Protein AF-A0A2B7Y574-F1 (afdb_monomer_lite)

Sequence (155 aa):
MELALRNGSRDFVAGLAKCVERDSSISAAAKLDWRRTKESATQLFCPKKGGQFEVFNYRPMKPEIVDYCARDVAQLPGLYNAYNAKLLREATKDRIKLSQSPDYDGQASTEVRGPWSKLAIERAIEIWNDDLLMGLLNDEDEDDDFDYDYGQYLI

Structure (mmCIF, N/CA/C/O backbone):
data_AF-A0A2B7Y574-F1
#
_entry.id   AF-A0A2B7Y574-F1
#
loop_
_atom_site.group_PDB
_atom_site.id
_atom_site.type_symbol
_atom_site.label_atom_id
_atom_site.label_alt_id
_atom_site.label_comp_id
_atom_site.label_asym_id
_atom_site.label_entity_id
_atom_site.label_seq_id
_atom_site.pdbx_PDB_ins_code
_atom_site.Cartn_x
_atom_site.Cartn_y
_atom_site.Cartn_z
_atom_site.occupancy
_atom_site.B_iso_or_equiv
_atom_site.auth_seq_id
_atom_site.auth_comp_id
_atom_site.auth_asym_id
_atom_site.auth_atom_id
_atom_site.pdbx_PDB_model_num
ATOM 1 N N . MET A 1 1 ? 5.625 -0.779 -8.115 1.00 64.31 1 MET A N 1
ATOM 2 C CA . MET A 1 1 ? 4.718 -1.226 -9.203 1.00 64.31 1 MET A CA 1
ATOM 3 C C . MET A 1 1 ? 3.778 -0.101 -9.599 1.00 64.31 1 MET A C 1
ATOM 5 O O . MET A 1 1 ? 3.584 0.114 -10.784 1.00 64.31 1 MET A O 1
ATOM 9 N N . GLU A 1 2 ? 3.275 0.667 -8.635 1.00 79.75 2 GLU A N 1
ATOM 10 C CA . GLU A 1 2 ? 2.414 1.831 -8.857 1.00 79.75 2 GLU A CA 1
ATOM 11 C C . GLU A 1 2 ? 3.054 2.934 -9.715 1.00 79.75 2 GLU A C 1
ATOM 13 O O . GLU A 1 2 ? 2.350 3.656 -10.413 1.00 79.75 2 GLU A O 1
ATOM 18 N N . LEU A 1 3 ? 4.391 3.038 -9.735 1.00 78.19 3 LEU A N 1
ATOM 19 C CA . LEU A 1 3 ? 5.106 3.967 -10.621 1.00 78.19 3 LEU A CA 1
ATOM 20 C C . LEU A 1 3 ? 4.778 3.753 -12.108 1.00 78.19 3 LEU A C 1
ATOM 22 O O . LEU A 1 3 ? 4.912 4.697 -12.882 1.00 78.19 3 LEU A O 1
ATOM 26 N N . ALA A 1 4 ? 4.320 2.557 -12.496 1.00 67.81 4 ALA A N 1
ATOM 27 C CA . ALA A 1 4 ? 3.875 2.269 -13.858 1.00 67.81 4 ALA A CA 1
ATOM 28 C C . ALA A 1 4 ? 2.605 3.045 -14.258 1.00 67.81 4 ALA A C 1
ATOM 30 O O . ALA A 1 4 ? 2.379 3.259 -15.443 1.00 67.81 4 ALA A O 1
ATOM 31 N N . LEU A 1 5 ? 1.790 3.487 -13.290 1.00 70.25 5 LEU A N 1
ATOM 32 C CA . LEU A 1 5 ? 0.569 4.268 -13.528 1.00 70.25 5 LEU A CA 1
ATOM 33 C C . LEU A 1 5 ? 0.711 5.762 -13.203 1.00 70.25 5 LEU A C 1
ATOM 35 O O . LEU A 1 5 ? -0.211 6.531 -13.461 1.00 70.25 5 LEU A O 1
ATOM 39 N N . ARG A 1 6 ? 1.842 6.206 -12.637 1.00 75.25 6 ARG A N 1
ATOM 40 C CA . ARG A 1 6 ? 1.981 7.583 -12.149 1.00 75.25 6 ARG A CA 1
ATOM 41 C C . ARG A 1 6 ? 2.456 8.560 -13.226 1.00 75.25 6 ARG A C 1
ATOM 43 O O . ARG A 1 6 ? 3.556 8.415 -13.774 1.00 75.25 6 ARG A O 1
ATOM 50 N N . ASN A 1 7 ? 1.687 9.638 -13.377 1.00 67.25 7 ASN A N 1
ATOM 51 C CA . ASN A 1 7 ? 2.091 10.860 -14.070 1.00 67.25 7 ASN A CA 1
ATOM 52 C C . ASN A 1 7 ? 2.775 11.816 -13.069 1.00 67.25 7 ASN A C 1
ATOM 54 O O . ASN A 1 7 ? 2.255 12.045 -11.975 1.00 67.25 7 ASN A O 1
ATOM 58 N N . GLY A 1 8 ? 3.956 12.343 -13.413 1.00 73.31 8 GLY A N 1
ATOM 59 C CA . GLY A 1 8 ? 4.748 13.256 -12.566 1.00 73.31 8 GLY A CA 1
ATOM 60 C C . GLY A 1 8 ? 6.001 12.628 -11.933 1.00 73.31 8 GLY A C 1
ATOM 61 O O . GLY A 1 8 ? 6.477 11.597 -12.405 1.00 73.31 8 GLY A O 1
ATOM 62 N N . SER A 1 9 ? 6.552 13.258 -10.876 1.00 74.81 9 SER A N 1
ATOM 63 C CA . SER A 1 9 ? 7.782 12.803 -10.178 1.00 74.81 9 SER A CA 1
ATOM 64 C C . SER A 1 9 ? 7.699 11.312 -9.864 1.00 74.81 9 SER A C 1
ATOM 66 O O . SER A 1 9 ? 6.639 10.849 -9.459 1.00 74.81 9 SER A O 1
ATOM 68 N N . ARG A 1 10 ? 8.797 10.560 -10.015 1.00 75.69 10 ARG A N 1
ATOM 69 C CA . ARG A 1 10 ? 8.902 9.105 -9.758 1.00 75.69 10 ARG A CA 1
ATOM 70 C C . ARG A 1 10 ? 9.898 8.762 -8.641 1.00 75.69 10 ARG A C 1
ATOM 72 O O . ARG A 1 10 ? 10.284 7.609 -8.503 1.00 75.69 10 ARG A O 1
ATOM 79 N N . ASP A 1 11 ? 10.257 9.751 -7.820 1.00 74.44 11 ASP A N 1
ATOM 80 C CA . ASP A 1 11 ? 11.368 9.641 -6.859 1.00 74.44 11 ASP A CA 1
ATOM 81 C C . ASP A 1 11 ? 11.040 8.757 -5.647 1.00 74.44 11 ASP A C 1
ATOM 83 O O . ASP A 1 11 ? 11.910 8.079 -5.110 1.00 74.44 11 ASP A O 1
ATOM 87 N N . PHE A 1 12 ? 9.769 8.732 -5.232 1.00 75.31 12 PHE A N 1
ATOM 88 C CA . PHE A 1 12 ? 9.298 7.949 -4.085 1.00 75.31 12 PHE A CA 1
ATOM 89 C C . PHE A 1 12 ? 8.080 7.113 -4.439 1.00 75.31 12 PHE A C 1
ATOM 91 O O . PHE A 1 12 ? 7.224 7.570 -5.199 1.00 75.31 12 PHE A O 1
ATOM 98 N N . VAL A 1 13 ? 7.954 5.931 -3.840 1.00 79.06 13 VAL A N 1
ATOM 99 C CA . VAL A 1 13 ? 6.758 5.102 -4.008 1.00 79.06 13 VAL A CA 1
ATOM 100 C C . VAL A 1 13 ? 5.577 5.630 -3.197 1.00 79.06 13 VAL A C 1
ATOM 102 O O . VAL A 1 13 ? 5.746 6.213 -2.123 1.00 79.06 13 VAL A O 1
ATOM 105 N N . ALA A 1 14 ? 4.362 5.445 -3.708 1.00 84.38 14 ALA A N 1
ATOM 106 C CA . ALA A 1 14 ? 3.158 5.774 -2.950 1.00 84.38 14 ALA A CA 1
ATOM 107 C C . ALA A 1 14 ? 2.842 4.684 -1.907 1.00 84.38 14 ALA A C 1
ATOM 109 O O . ALA A 1 14 ? 3.031 3.494 -2.146 1.00 84.38 14 ALA A O 1
ATOM 110 N N . GLY A 1 15 ? 2.340 5.090 -0.737 1.00 85.62 15 GLY A N 1
ATOM 111 C CA . GLY A 1 15 ? 1.826 4.144 0.257 1.00 85.62 15 GLY A CA 1
ATOM 112 C C . GLY A 1 15 ? 0.494 3.526 -0.177 1.00 85.62 15 GLY A C 1
ATOM 113 O O . GLY A 1 15 ? -0.257 4.145 -0.932 1.00 85.62 15 GLY A O 1
ATOM 114 N N . LEU A 1 16 ? 0.159 2.351 0.371 1.00 89.06 16 LEU A N 1
ATOM 115 C CA . LEU A 1 16 ? -1.021 1.562 -0.018 1.00 89.06 16 LEU A CA 1
ATOM 116 C C . LEU A 1 16 ? -2.327 2.372 -0.050 1.00 89.06 16 LEU A C 1
ATOM 118 O O . LEU A 1 16 ? -3.117 2.204 -0.967 1.00 89.06 16 LEU A O 1
AT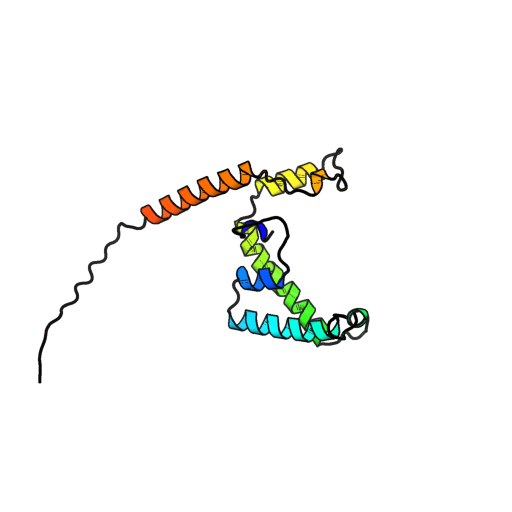OM 122 N N . ALA A 1 17 ? -2.543 3.289 0.899 1.00 88.44 17 ALA A N 1
ATOM 123 C CA . ALA A 1 17 ? -3.742 4.132 0.911 1.00 88.44 17 ALA A CA 1
ATOM 124 C C . ALA A 1 17 ? -3.899 4.983 -0.357 1.00 88.44 17 ALA A C 1
ATOM 126 O O . ALA A 1 17 ? -4.990 5.051 -0.914 1.00 88.44 17 ALA A O 1
ATOM 127 N N . LYS A 1 18 ? -2.801 5.565 -0.851 1.00 89.12 18 LYS A N 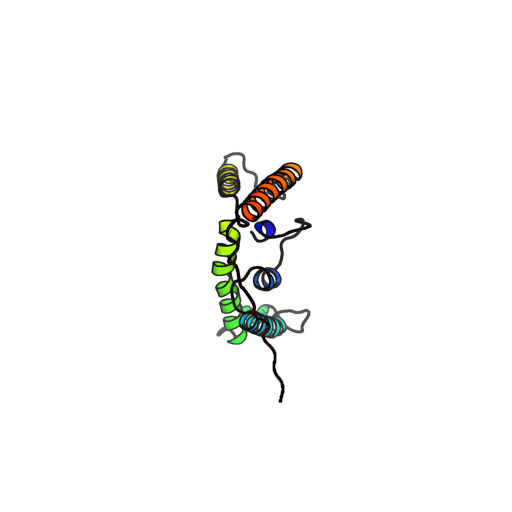1
ATOM 128 C CA . LYS A 1 18 ? -2.806 6.335 -2.101 1.00 89.12 18 LYS A CA 1
ATOM 129 C C . LYS A 1 18 ? -3.004 5.427 -3.315 1.00 89.12 18 LYS A C 1
ATOM 131 O O . LYS A 1 18 ? -3.697 5.820 -4.246 1.00 89.12 18 LYS A O 1
ATOM 136 N N . CYS A 1 19 ? -2.422 4.227 -3.294 1.00 90.94 19 CYS A N 1
ATOM 137 C CA . CYS A 1 19 ? -2.608 3.228 -4.347 1.00 90.94 19 CYS A CA 1
ATOM 138 C C . CYS A 1 19 ? -4.074 2.784 -4.448 1.00 90.94 19 CYS A C 1
ATOM 140 O O . CYS A 1 19 ? -4.642 2.777 -5.531 1.00 90.94 19 CYS A O 1
ATOM 142 N N . VAL A 1 20 ? -4.725 2.481 -3.320 1.00 90.25 20 VAL A N 1
ATOM 143 C CA . VAL A 1 20 ? -6.144 2.087 -3.293 1.00 90.25 20 VAL A CA 1
ATOM 144 C C . VAL A 1 20 ? -7.047 3.228 -3.760 1.00 90.25 20 VAL A C 1
ATOM 146 O O . VAL A 1 20 ? -7.973 3.008 -4.537 1.00 90.25 20 VAL A O 1
ATOM 149 N N . GLU A 1 21 ? -6.776 4.455 -3.320 1.00 90.44 21 GLU A N 1
ATOM 150 C CA . GLU A 1 21 ? -7.557 5.627 -3.718 1.00 90.44 21 GLU A CA 1
ATOM 151 C C . GLU A 1 21 ? -7.542 5.836 -5.238 1.00 90.44 21 GLU A C 1
ATOM 153 O O . GLU A 1 21 ? -8.604 5.991 -5.847 1.00 90.44 21 GLU A O 1
ATOM 158 N N . ARG A 1 22 ? -6.354 5.776 -5.846 1.00 88.31 22 ARG A N 1
ATOM 159 C CA . ARG A 1 22 ? -6.144 6.101 -7.262 1.00 88.31 22 ARG A CA 1
ATOM 160 C C . ARG A 1 22 ? -6.420 4.935 -8.201 1.00 88.31 22 ARG A C 1
ATOM 162 O O . ARG A 1 22 ? -7.102 5.120 -9.200 1.00 88.31 22 ARG A O 1
ATOM 169 N N . ASP A 1 23 ? -5.930 3.750 -7.853 1.00 87.88 23 ASP A N 1
ATOM 170 C CA . ASP A 1 23 ? -5.755 2.661 -8.818 1.00 87.88 23 ASP A CA 1
ATOM 171 C C . ASP A 1 23 ? -6.668 1.456 -8.539 1.00 87.88 23 ASP A C 1
ATOM 173 O O . ASP A 1 23 ? -6.796 0.575 -9.386 1.00 87.88 23 ASP A O 1
ATOM 177 N N . SER A 1 24 ? -7.315 1.381 -7.366 1.00 88.31 24 SER A N 1
ATOM 178 C CA . SER A 1 24 ? -8.258 0.289 -7.080 1.00 88.31 24 SER A CA 1
ATOM 179 C C . SER A 1 24 ? -9.566 0.473 -7.851 1.00 88.31 24 SER A C 1
ATOM 181 O O . SER A 1 24 ? -10.117 1.577 -7.904 1.00 88.31 24 SER A O 1
ATOM 183 N N . SER A 1 25 ? -10.089 -0.629 -8.391 1.00 86.94 25 SER A N 1
ATOM 184 C CA . SER A 1 25 ? -11.350 -0.695 -9.141 1.00 86.94 25 SER A CA 1
ATOM 185 C C . SER A 1 25 ? -12.599 -0.788 -8.255 1.00 86.94 25 SER A C 1
ATOM 187 O O . SER A 1 25 ? -13.715 -0.819 -8.770 1.00 86.94 25 SER A O 1
ATOM 189 N N 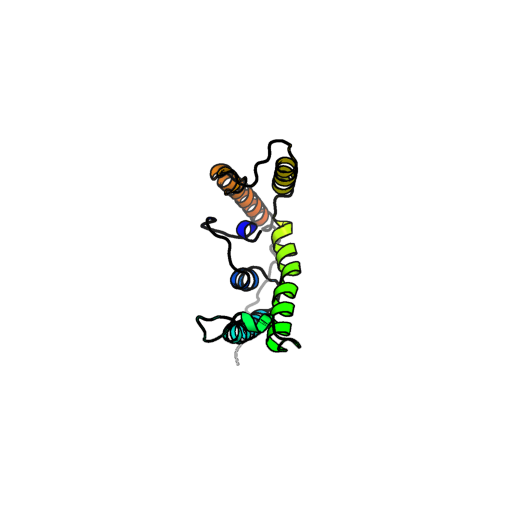. ILE A 1 26 ? -12.445 -0.834 -6.926 1.00 90.00 26 ILE A N 1
ATOM 190 C CA . ILE A 1 26 ? -13.589 -0.857 -6.003 1.00 90.00 26 ILE A CA 1
ATOM 191 C C . ILE A 1 26 ? -14.339 0.487 -6.006 1.00 90.00 26 ILE A C 1
ATOM 193 O O . ILE A 1 26 ? -13.763 1.544 -6.275 1.00 90.00 26 ILE A O 1
ATOM 197 N N . SER A 1 27 ? -15.628 0.458 -5.657 1.00 92.69 27 SER A N 1
ATOM 198 C CA . SER A 1 27 ? -16.480 1.654 -5.652 1.00 92.69 27 SER A CA 1
ATOM 199 C C . SER A 1 27 ? -15.979 2.736 -4.686 1.00 92.69 27 SER A C 1
ATOM 201 O O . SER A 1 27 ? -15.330 2.449 -3.678 1.00 92.69 27 SER A O 1
ATOM 203 N N . ALA A 1 28 ? -16.329 4.000 -4.946 1.00 91.44 28 ALA A N 1
ATOM 204 C CA . ALA A 1 28 ? -15.957 5.120 -4.075 1.00 91.44 28 ALA A CA 1
ATOM 205 C C . ALA A 1 28 ? -16.442 4.930 -2.624 1.00 91.44 28 ALA A C 1
ATOM 207 O O . ALA A 1 28 ? -15.714 5.240 -1.679 1.00 91.44 28 ALA A O 1
ATOM 208 N N . ALA A 1 29 ? -17.635 4.355 -2.442 1.00 92.38 29 ALA A N 1
ATOM 209 C CA . ALA A 1 29 ? -18.166 4.006 -1.127 1.00 92.38 29 ALA A CA 1
ATOM 210 C C . ALA A 1 29 ? -17.300 2.947 -0.421 1.00 92.38 29 ALA A C 1
ATOM 212 O O . ALA A 1 29 ? -16.970 3.112 0.752 1.00 92.38 29 ALA A O 1
ATOM 213 N N . ALA A 1 30 ? -16.858 1.911 -1.143 1.00 92.06 30 ALA A N 1
ATOM 214 C CA . ALA A 1 30 ? -15.967 0.887 -0.601 1.00 92.06 30 ALA A CA 1
ATOM 215 C C . ALA A 1 30 ? -14.576 1.447 -0.254 1.00 92.06 30 ALA A C 1
ATOM 217 O O . ALA A 1 30 ? -14.019 1.099 0.785 1.00 92.06 30 ALA A O 1
ATOM 218 N N . LYS A 1 31 ? -14.032 2.369 -1.065 1.00 93.00 31 LYS A N 1
ATOM 219 C CA . LYS A 1 31 ? -12.782 3.087 -0.744 1.00 93.00 31 LYS A CA 1
ATOM 220 C C . LYS A 1 31 ? -12.918 3.905 0.542 1.00 93.00 31 LYS A C 1
ATOM 222 O O . LYS A 1 31 ? -12.003 3.914 1.367 1.00 93.00 31 LYS A O 1
ATOM 227 N N . LEU A 1 32 ? -14.051 4.588 0.720 1.00 92.94 32 LEU A N 1
ATOM 228 C CA . LEU A 1 32 ? -14.326 5.387 1.913 1.00 92.94 32 LEU A CA 1
ATOM 229 C C . LEU A 1 32 ? -14.429 4.513 3.167 1.00 92.94 32 LEU A C 1
ATOM 231 O O . LEU A 1 32 ? -13.831 4.860 4.185 1.00 92.94 32 LEU A O 1
ATOM 235 N N . ASP A 1 33 ? -15.151 3.395 3.086 1.00 92.38 33 ASP A N 1
ATOM 236 C CA . ASP A 1 33 ? -15.268 2.431 4.184 1.00 92.38 33 ASP A CA 1
ATOM 237 C C . ASP A 1 33 ? -13.902 1.838 4.552 1.00 92.38 33 ASP A C 1
ATOM 239 O O . ASP A 1 33 ? -13.469 1.925 5.700 1.00 92.38 33 ASP A O 1
ATOM 243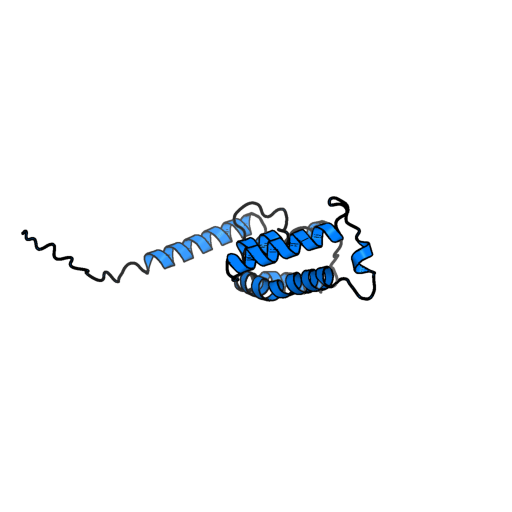 N N . TRP A 1 34 ? -13.153 1.362 3.552 1.00 93.38 34 TRP A N 1
ATOM 244 C CA . TRP A 1 34 ? -11.795 0.850 3.732 1.00 93.38 34 TRP A CA 1
ATOM 245 C C . TRP A 1 34 ? -10.882 1.862 4.437 1.00 93.38 34 TRP A C 1
ATOM 247 O O . TRP A 1 34 ? -10.186 1.513 5.393 1.00 93.38 34 TRP A O 1
ATOM 257 N N . ARG A 1 35 ? -10.921 3.136 4.021 1.00 92.50 35 ARG A N 1
ATOM 258 C CA . ARG A 1 35 ? -10.136 4.209 4.645 1.00 92.50 35 ARG A CA 1
ATOM 259 C C . ARG A 1 35 ? -10.541 4.449 6.099 1.00 92.50 35 ARG A C 1
ATOM 261 O O . ARG A 1 35 ? -9.660 4.598 6.942 1.00 92.50 35 ARG A O 1
ATOM 268 N N . ARG A 1 36 ? -11.841 4.458 6.410 1.00 91.44 36 ARG A N 1
ATOM 269 C CA . ARG A 1 36 ? -12.341 4.644 7.783 1.00 91.44 36 ARG A CA 1
ATOM 270 C C . ARG A 1 36 ? -11.878 3.521 8.705 1.00 91.44 36 ARG A C 1
ATOM 272 O O . ARG A 1 36 ? -11.328 3.804 9.769 1.00 91.44 36 ARG A O 1
ATOM 279 N N . THR A 1 37 ? -12.025 2.265 8.281 1.00 89.12 37 THR A N 1
ATOM 280 C CA . THR A 1 37 ? -11.536 1.109 9.047 1.00 89.12 37 THR A CA 1
ATOM 281 C C . THR A 1 37 ? -10.028 1.194 9.263 1.00 89.12 37 THR A C 1
ATOM 283 O O . THR A 1 37 ? -9.541 1.021 10.381 1.00 89.12 37 THR A O 1
ATOM 286 N N . LYS A 1 38 ? -9.282 1.549 8.210 1.00 89.00 38 LYS A N 1
ATOM 287 C CA . LYS A 1 38 ? -7.831 1.735 8.270 1.00 89.00 38 LYS A CA 1
ATOM 288 C C . LYS A 1 38 ? -7.419 2.808 9.271 1.00 89.00 38 LYS A C 1
ATOM 290 O O . LYS A 1 38 ? -6.503 2.593 10.066 1.00 89.00 38 LYS A O 1
ATOM 295 N N . GLU A 1 39 ? -8.080 3.959 9.257 1.00 91.31 39 GLU A N 1
ATOM 296 C CA . GLU A 1 39 ? -7.791 5.058 10.176 1.00 91.31 39 GLU A CA 1
ATOM 297 C C . GLU A 1 39 ? -8.102 4.699 11.627 1.00 91.31 39 GLU A C 1
ATOM 299 O O . GLU A 1 39 ? -7.280 4.998 12.496 1.00 91.31 39 GLU A O 1
ATOM 304 N N . SER A 1 40 ? -9.229 4.024 11.873 1.00 89.88 40 SER A N 1
ATOM 305 C CA . SER A 1 40 ? -9.620 3.549 13.202 1.00 89.88 40 SER A CA 1
ATOM 306 C C . SER A 1 40 ? -8.596 2.560 13.764 1.00 89.88 40 SER A C 1
ATOM 308 O O . SER A 1 40 ? -8.052 2.783 14.845 1.00 89.88 40 SER A O 1
ATOM 310 N N . ALA A 1 41 ? -8.210 1.541 12.990 1.00 90.50 41 ALA A N 1
ATOM 311 C CA . ALA A 1 41 ? -7.189 0.585 13.414 1.00 90.50 41 ALA A CA 1
ATOM 312 C C . ALA A 1 41 ? -5.812 1.241 13.612 1.00 90.50 41 ALA A C 1
ATOM 314 O O . ALA A 1 41 ? -5.090 0.902 14.548 1.00 90.50 41 ALA A O 1
ATOM 315 N N . THR A 1 42 ? -5.459 2.236 12.789 1.00 90.00 42 THR A N 1
ATOM 316 C CA . THR A 1 42 ? -4.189 2.972 12.925 1.00 90.00 42 THR A CA 1
ATOM 317 C C . THR A 1 42 ? -4.069 3.676 14.276 1.00 90.00 42 THR A C 1
ATOM 319 O O . THR A 1 42 ? -2.963 3.790 14.797 1.00 90.00 42 THR A O 1
ATOM 322 N N . GLN A 1 43 ? -5.173 4.132 14.874 1.00 92.25 43 GLN A N 1
ATOM 323 C CA . GLN A 1 43 ? -5.142 4.725 16.217 1.00 92.25 43 GLN A CA 1
ATOM 324 C C . GLN A 1 43 ? -4.721 3.709 17.286 1.00 92.25 43 GLN A C 1
ATOM 326 O O . GLN A 1 43 ? -4.080 4.085 18.259 1.00 92.25 43 GLN A O 1
ATOM 331 N N . LEU A 1 44 ? -5.012 2.420 17.082 1.00 90.69 44 LEU A N 1
ATOM 332 C CA . LEU A 1 44 ? -4.682 1.364 18.039 1.00 90.69 44 LEU A CA 1
ATOM 333 C C . LEU A 1 44 ? -3.191 1.012 18.045 1.00 90.69 44 LEU A C 1
ATOM 335 O O . LEU A 1 44 ? -2.661 0.655 19.096 1.00 90.69 44 LEU A O 1
ATOM 339 N N . PHE A 1 45 ? -2.513 1.106 16.896 1.00 89.81 45 PHE A N 1
ATOM 340 C CA . PHE A 1 45 ? -1.118 0.669 16.773 1.00 89.81 45 PHE A CA 1
ATOM 341 C C . PHE A 1 45 ? -0.097 1.784 16.534 1.00 89.81 45 PHE A C 1
ATOM 343 O O . PHE A 1 45 ? 1.093 1.543 16.699 1.00 89.81 45 PHE A O 1
ATOM 350 N N . CYS A 1 46 ? -0.505 2.988 16.121 1.00 88.88 46 CYS A N 1
ATOM 351 C CA . CYS A 1 46 ? 0.428 4.069 15.803 1.00 88.88 46 CYS A CA 1
ATOM 352 C C . CYS A 1 46 ? 0.762 4.903 17.053 1.00 88.88 46 CYS A C 1
ATOM 354 O O . CYS A 1 46 ? -0.121 5.616 17.536 1.00 88.88 46 CYS A O 1
ATOM 356 N N . PRO A 1 47 ? 2.030 4.950 17.515 1.00 88.94 47 PRO A N 1
ATOM 357 C CA . PRO A 1 47 ? 2.417 5.746 18.687 1.00 88.94 47 PRO A CA 1
ATOM 358 C C . PRO A 1 47 ? 2.100 7.233 18.558 1.00 88.94 47 PRO A C 1
ATOM 360 O O . PRO A 1 47 ? 1.665 7.871 19.511 1.00 88.94 47 PRO A O 1
ATOM 363 N N . LYS A 1 48 ? 2.208 7.784 17.342 1.00 91.56 48 LYS A N 1
ATOM 364 C CA . LYS A 1 48 ? 1.851 9.185 17.059 1.00 91.56 48 LYS A CA 1
ATOM 365 C C . LYS A 1 48 ? 0.360 9.489 17.258 1.00 91.56 48 LYS A C 1
ATOM 367 O O . LYS A 1 48 ? -0.007 10.656 17.316 1.00 91.56 48 LYS A O 1
ATOM 372 N N . LYS A 1 49 ? -0.492 8.461 17.319 1.00 88.06 49 LYS A N 1
ATOM 373 C CA . LYS A 1 49 ? -1.940 8.561 17.549 1.00 88.06 49 LYS A CA 1
ATOM 374 C C . LYS A 1 49 ? -2.366 7.975 18.905 1.00 88.06 49 LYS A C 1
ATOM 376 O O . LYS A 1 49 ? -3.553 7.759 19.108 1.00 88.06 49 LYS A O 1
ATOM 381 N N . GLY A 1 50 ? -1.416 7.716 19.809 1.00 88.88 50 GLY A N 1
ATOM 382 C CA . GLY A 1 50 ? -1.680 7.133 21.130 1.00 88.88 50 GLY A CA 1
ATOM 383 C C . GLY A 1 50 ? -1.772 5.602 21.159 1.00 88.88 50 GLY A C 1
ATOM 384 O O . GLY A 1 50 ? -2.128 5.042 22.190 1.00 88.88 50 GLY A O 1
ATOM 385 N N . GLY A 1 51 ? -1.458 4.929 20.049 1.00 92.12 51 GLY A N 1
ATOM 386 C CA . GLY A 1 51 ? -1.407 3.471 19.955 1.00 92.12 51 GLY A CA 1
ATOM 387 C C . GLY A 1 51 ? -0.034 2.886 20.289 1.00 92.12 51 GLY A C 1
ATOM 388 O O . GLY A 1 51 ? 0.917 3.606 20.577 1.00 92.12 51 GLY A O 1
ATOM 389 N N . GLN A 1 52 ? 0.090 1.565 20.198 1.00 91.94 52 GLN A N 1
ATOM 390 C CA . GLN A 1 52 ? 1.351 0.859 20.449 1.00 91.94 52 GLN A CA 1
ATOM 391 C C . GLN A 1 52 ? 1.501 -0.327 19.493 1.00 91.94 52 GLN A C 1
ATOM 393 O O . GLN A 1 52 ? 0.527 -1.027 19.219 1.00 91.94 52 GLN A O 1
ATOM 398 N N . PHE A 1 53 ? 2.696 -0.572 18.959 1.00 90.19 53 PHE A N 1
ATOM 399 C CA . PHE A 1 53 ? 2.889 -1.640 17.968 1.00 90.19 53 PHE A CA 1
ATOM 400 C C . PHE A 1 53 ? 2.721 -3.041 18.577 1.00 90.19 53 PHE A C 1
ATOM 402 O O . PHE A 1 53 ? 2.393 -4.001 17.884 1.00 90.19 53 PHE A O 1
ATOM 409 N N . GLU A 1 54 ? 2.844 -3.156 19.894 1.00 94.31 54 GLU A N 1
ATOM 410 C CA . GLU A 1 54 ? 2.653 -4.369 20.678 1.00 94.31 54 GLU A CA 1
ATOM 411 C C . GLU A 1 54 ? 1.236 -4.938 20.548 1.00 94.31 54 GLU A C 1
ATOM 413 O O . GLU A 1 54 ? 1.030 -6.118 20.830 1.00 94.31 54 GLU A O 1
ATOM 418 N N . VAL A 1 55 ? 0.259 -4.157 20.055 1.00 92.12 55 VAL A N 1
ATOM 419 C CA . VAL A 1 55 ? -1.092 -4.678 19.791 1.00 92.12 55 VAL A CA 1
ATOM 420 C C . VAL A 1 55 ? -1.103 -5.860 18.819 1.00 92.12 55 VAL A C 1
ATOM 422 O O . VAL A 1 55 ? -1.981 -6.714 18.925 1.00 92.12 55 VAL A O 1
ATOM 425 N N . PHE A 1 56 ? -0.111 -5.956 17.926 1.00 91.69 56 PHE A N 1
ATOM 426 C CA . PHE A 1 56 ? 0.057 -7.088 17.010 1.00 91.69 56 PHE A CA 1
ATOM 427 C C . PHE A 1 56 ? 0.593 -8.358 17.699 1.00 91.69 56 PHE A C 1
ATOM 429 O O . PHE A 1 56 ? 0.478 -9.453 17.141 1.00 91.69 56 PHE A O 1
ATOM 436 N N . ASN A 1 57 ? 1.143 -8.248 18.913 1.00 95.69 57 ASN A N 1
ATOM 437 C CA . ASN A 1 57 ? 1.742 -9.364 19.653 1.00 95.69 57 ASN A CA 1
ATOM 438 C C . ASN A 1 57 ? 0.739 -10.093 20.560 1.00 95.69 57 ASN A C 1
ATOM 440 O O . ASN A 1 57 ? 0.942 -11.266 20.867 1.00 95.69 57 ASN A O 1
ATOM 444 N N . TYR A 1 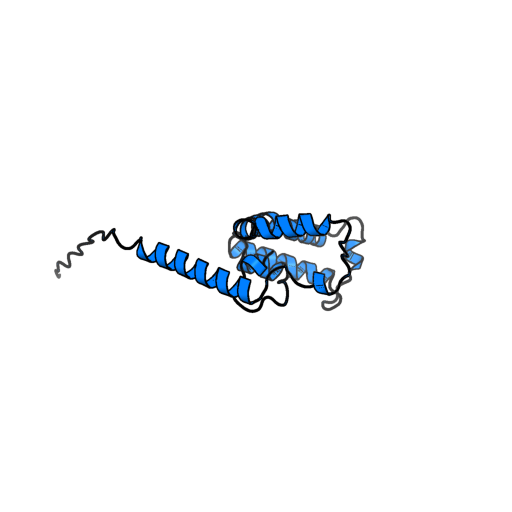58 ? -0.362 -9.447 20.961 1.00 94.12 58 TYR A N 1
ATOM 445 C CA . TYR A 1 58 ? -1.359 -10.076 21.833 1.00 94.12 58 TYR A CA 1
ATOM 446 C C . TYR A 1 58 ? -2.081 -11.243 21.160 1.00 94.12 58 TYR A C 1
ATOM 448 O O . TYR A 1 58 ? -2.333 -11.238 19.950 1.00 94.12 58 TYR A O 1
ATOM 456 N N . ARG A 1 59 ? -2.437 -12.250 21.962 1.00 96.38 59 ARG A N 1
ATOM 457 C CA . ARG A 1 59 ? -3.235 -13.402 21.539 1.00 96.38 59 ARG A CA 1
ATOM 458 C C . ARG A 1 59 ? -4.376 -13.636 22.547 1.00 96.38 59 ARG A C 1
ATOM 460 O O . ARG A 1 59 ? -4.086 -13.690 23.740 1.00 96.38 59 ARG A O 1
ATOM 467 N N . PRO A 1 60 ? -5.636 -13.783 22.090 1.00 92.44 60 PRO A N 1
ATOM 468 C CA . PRO A 1 60 ? -6.085 -13.605 20.704 1.00 92.44 60 PRO A CA 1
ATOM 469 C C . PRO A 1 60 ? -5.900 -12.155 20.220 1.00 92.44 60 PRO A C 1
ATOM 471 O O . PRO A 1 60 ? -5.895 -11.214 21.013 1.00 92.44 60 PRO A O 1
ATOM 474 N N . MET A 1 61 ? -5.678 -11.984 18.914 1.00 94.44 61 MET A N 1
ATOM 475 C CA . MET A 1 61 ? -5.512 -10.658 18.316 1.00 94.44 61 MET A CA 1
ATOM 476 C C . MET A 1 61 ? -6.843 -9.906 18.360 1.00 94.44 61 MET A C 1
ATOM 478 O O . MET A 1 61 ? -7.900 -10.501 18.147 1.00 94.44 61 MET A O 1
ATOM 482 N N . LYS A 1 62 ? -6.788 -8.597 18.622 1.00 92.69 62 LYS A N 1
ATOM 483 C CA . LYS A 1 62 ? -7.980 -7.746 18.615 1.00 92.69 62 LYS A CA 1
ATOM 484 C C . LYS A 1 62 ? -8.692 -7.829 17.252 1.00 92.69 62 LYS A C 1
ATOM 486 O O . LYS A 1 62 ? -8.002 -7.697 16.235 1.00 92.69 62 LYS A O 1
ATOM 491 N N . PRO A 1 63 ? -10.024 -8.020 17.206 1.00 94.25 63 PRO A N 1
ATOM 492 C CA . PRO A 1 63 ? -10.771 -8.158 15.954 1.00 94.25 63 PRO A CA 1
ATOM 493 C C . PRO A 1 63 ? -10.526 -7.020 14.957 1.00 94.25 63 PRO A C 1
ATOM 495 O O . PRO A 1 63 ? -10.412 -7.263 13.762 1.00 94.25 63 PRO A O 1
ATOM 498 N N . GLU A 1 64 ? -10.361 -5.792 15.444 1.00 93.38 64 GLU A N 1
ATOM 499 C CA . GLU A 1 64 ? -10.114 -4.598 14.631 1.00 93.38 64 GLU A CA 1
ATOM 500 C C . GLU A 1 64 ? -8.760 -4.656 13.912 1.00 93.38 64 GLU A C 1
ATOM 502 O O . GLU A 1 64 ? -8.626 -4.190 12.781 1.00 93.38 64 GLU A O 1
ATOM 507 N N . ILE A 1 65 ? -7.751 -5.251 14.555 1.00 93.56 65 ILE A N 1
ATOM 508 C CA . ILE A 1 65 ? -6.421 -5.443 13.966 1.00 93.56 65 ILE A CA 1
ATOM 509 C C . ILE A 1 65 ? -6.457 -6.573 12.933 1.00 93.56 65 ILE A C 1
ATOM 511 O O . ILE A 1 65 ? -5.838 -6.453 11.876 1.00 93.56 65 ILE A O 1
ATOM 515 N N . VAL A 1 66 ? -7.219 -7.640 13.200 1.00 94.62 66 VAL A N 1
ATOM 516 C CA . VAL A 1 66 ? -7.437 -8.728 12.234 1.00 94.62 66 VAL A CA 1
ATOM 517 C C . VAL A 1 66 ? -8.131 -8.198 10.978 1.00 94.62 66 VAL A C 1
ATOM 519 O O . VAL A 1 66 ? -7.644 -8.438 9.873 1.00 94.62 66 VAL A O 1
ATOM 522 N N . ASP A 1 67 ? -9.221 -7.444 11.141 1.00 94.25 67 ASP A N 1
ATOM 523 C CA . ASP A 1 67 ? -9.974 -6.852 10.029 1.00 94.25 67 ASP A CA 1
ATOM 524 C C . ASP A 1 67 ? -9.111 -5.867 9.229 1.00 94.25 67 ASP A C 1
ATOM 526 O O . ASP A 1 67 ? -9.065 -5.932 8.001 1.00 94.25 67 ASP A O 1
ATOM 530 N N . TYR A 1 68 ? -8.329 -5.021 9.908 1.00 93.69 68 TYR A N 1
ATOM 531 C CA . TYR A 1 68 ? -7.343 -4.150 9.263 1.00 93.69 68 TYR A CA 1
ATOM 532 C C . TYR A 1 68 ? -6.361 -4.930 8.377 1.00 93.69 68 TYR A C 1
ATOM 534 O O . TYR A 1 68 ? -6.200 -4.605 7.199 1.00 93.69 68 TYR A O 1
ATOM 542 N N . CYS A 1 69 ? -5.727 -5.972 8.923 1.00 91.69 69 CYS A N 1
ATOM 543 C CA . CYS A 1 69 ? -4.762 -6.777 8.182 1.00 91.69 69 CYS A CA 1
ATOM 544 C C . CYS A 1 69 ? -5.411 -7.463 6.974 1.00 91.69 69 CYS A C 1
ATOM 546 O O . CYS A 1 69 ? -4.861 -7.412 5.873 1.00 91.69 69 CYS A O 1
ATOM 548 N N . ALA A 1 70 ? -6.587 -8.069 7.165 1.00 94.44 70 ALA A N 1
ATOM 549 C CA . ALA A 1 70 ? -7.326 -8.755 6.109 1.00 94.44 70 ALA A CA 1
ATOM 550 C C . ALA A 1 70 ? -7.717 -7.798 4.970 1.00 94.44 70 ALA A C 1
ATOM 552 O O . ALA A 1 70 ? -7.522 -8.105 3.792 1.00 94.44 70 ALA A O 1
ATOM 553 N N . ARG A 1 71 ? -8.213 -6.605 5.309 1.00 92.50 71 ARG A N 1
ATOM 554 C CA . ARG A 1 71 ? -8.612 -5.588 4.330 1.00 92.50 71 ARG A CA 1
ATOM 555 C C . ARG A 1 71 ? -7.434 -5.016 3.553 1.00 92.50 71 ARG A C 1
ATOM 557 O O . ARG A 1 71 ? -7.602 -4.701 2.377 1.00 92.50 71 ARG A O 1
ATOM 564 N N . ASP A 1 72 ? -6.262 -4.874 4.168 1.00 91.31 72 ASP A N 1
ATOM 565 C CA . ASP A 1 72 ? -5.059 -4.413 3.468 1.00 91.31 72 ASP A CA 1
ATOM 566 C C . ASP A 1 72 ? -4.605 -5.429 2.412 1.00 91.31 72 ASP A C 1
ATOM 568 O O . ASP A 1 72 ? -4.355 -5.051 1.265 1.00 91.31 72 ASP A O 1
ATOM 572 N N . VAL A 1 73 ? -4.563 -6.722 2.757 1.00 92.94 73 VAL A N 1
ATOM 573 C CA . VAL A 1 73 ? -4.137 -7.763 1.806 1.00 92.94 73 VAL A CA 1
ATOM 574 C C . VAL A 1 73 ? -5.170 -8.022 0.709 1.00 92.94 73 VAL A C 1
ATOM 576 O O . VAL A 1 73 ? -4.790 -8.313 -0.424 1.00 92.94 73 VAL A O 1
ATOM 579 N N . ALA A 1 74 ? -6.463 -7.838 0.995 1.00 93.12 74 ALA A N 1
ATOM 580 C CA . ALA A 1 74 ? -7.539 -8.016 0.019 1.00 93.12 74 ALA A CA 1
ATOM 581 C C . ALA A 1 74 ? -7.466 -7.033 -1.165 1.00 93.12 74 ALA A C 1
ATOM 583 O O . ALA A 1 74 ? -7.962 -7.340 -2.247 1.00 93.12 74 ALA A O 1
ATOM 584 N N . GLN A 1 75 ? -6.832 -5.866 -0.996 1.00 89.62 75 GLN A N 1
ATOM 585 C CA . GLN A 1 75 ? -6.663 -4.889 -2.081 1.00 89.62 75 GLN A CA 1
ATOM 586 C C . GLN A 1 75 ? -5.528 -5.251 -3.050 1.00 89.62 75 GLN A C 1
ATOM 588 O O . GLN A 1 75 ? -5.518 -4.789 -4.193 1.00 89.62 75 GLN A O 1
ATOM 593 N N . LEU A 1 76 ? -4.561 -6.065 -2.614 1.00 91.12 76 LEU A N 1
ATOM 594 C CA . LEU A 1 76 ? -3.331 -6.309 -3.369 1.00 91.12 76 LEU A CA 1
ATOM 595 C C . LEU A 1 76 ? -3.558 -6.984 -4.731 1.00 91.12 76 LEU A C 1
ATOM 597 O O . LEU A 1 76 ? -2.936 -6.526 -5.687 1.00 91.12 76 LEU A O 1
ATOM 601 N N . PRO A 1 77 ? -4.434 -7.999 -4.887 1.00 90.75 77 PRO A N 1
ATOM 602 C CA . PRO A 1 77 ? -4.664 -8.621 -6.193 1.00 90.75 77 PRO A CA 1
ATOM 603 C C . PRO A 1 77 ? -5.246 -7.649 -7.226 1.00 90.75 77 PRO A C 1
ATOM 605 O O . PRO A 1 77 ? -4.807 -7.633 -8.374 1.00 90.75 77 PRO A O 1
ATOM 608 N N . GLY A 1 78 ? -6.195 -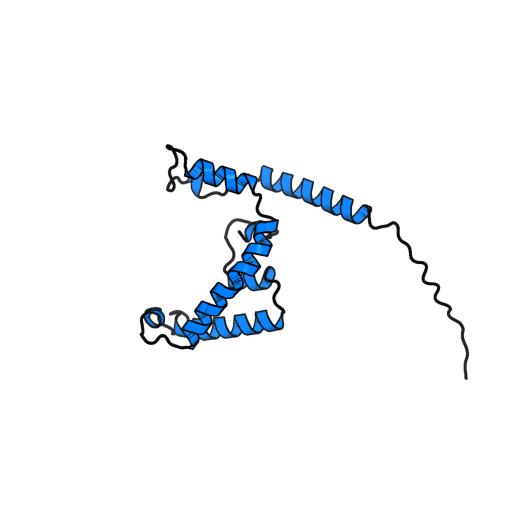6.798 -6.818 1.00 88.12 78 GLY A N 1
ATOM 609 C CA . GLY A 1 78 ? -6.795 -5.795 -7.705 1.00 88.12 78 GLY A CA 1
ATOM 610 C C . GLY A 1 78 ? -5.770 -4.762 -8.172 1.00 88.12 78 GLY A C 1
ATOM 611 O O . GLY A 1 78 ? -5.649 -4.500 -9.368 1.00 88.12 78 GLY A O 1
ATOM 612 N N . LEU A 1 79 ? -4.966 -4.249 -7.236 1.00 88.44 79 LEU A N 1
ATOM 613 C CA . LEU A 1 79 ? -3.861 -3.338 -7.545 1.00 88.44 79 LEU A CA 1
ATOM 614 C C . LEU A 1 79 ? -2.805 -4.001 -8.434 1.00 88.44 79 LEU A C 1
ATOM 616 O O . LEU A 1 79 ? -2.328 -3.394 -9.389 1.00 88.44 79 LEU A O 1
ATOM 620 N N . TYR A 1 80 ? -2.457 -5.258 -8.153 1.00 86.31 80 TYR A N 1
ATOM 621 C CA . TYR A 1 80 ? -1.524 -6.016 -8.974 1.00 86.31 80 TYR A CA 1
ATOM 622 C C . TYR A 1 80 ? -2.024 -6.134 -10.410 1.00 86.31 80 TYR A C 1
ATOM 624 O O . TYR A 1 80 ? -1.256 -5.852 -11.319 1.00 86.31 80 TYR A O 1
ATOM 632 N N . ASN A 1 81 ? -3.294 -6.470 -10.633 1.00 84.19 81 ASN A N 1
ATOM 633 C CA . ASN A 1 81 ? -3.853 -6.560 -11.982 1.00 84.19 81 ASN A CA 1
ATOM 634 C C . ASN A 1 81 ? -3.780 -5.218 -12.726 1.00 84.19 81 ASN A C 1
ATOM 636 O O . ASN A 1 81 ? -3.367 -5.189 -13.886 1.00 84.19 81 ASN A O 1
ATOM 640 N N . ALA A 1 82 ? -4.096 -4.112 -12.044 1.00 82.44 82 ALA A N 1
ATOM 641 C CA . ALA A 1 82 ? -4.001 -2.768 -12.613 1.00 82.44 82 ALA A CA 1
ATOM 642 C C . ALA A 1 82 ? -2.561 -2.401 -13.014 1.00 82.44 82 ALA A C 1
ATOM 644 O O . ALA A 1 82 ? -2.330 -1.818 -14.074 1.00 82.44 82 ALA A O 1
ATOM 645 N N . TYR A 1 83 ? -1.574 -2.769 -12.193 1.00 82.00 83 TYR A N 1
ATOM 646 C CA . TYR A 1 83 ? -0.170 -2.480 -12.479 1.00 82.00 83 TYR A CA 1
ATOM 647 C C . TYR A 1 83 ? 0.435 -3.443 -13.498 1.00 82.00 83 TYR A C 1
ATOM 649 O O . TYR A 1 83 ? 1.159 -3.012 -14.389 1.00 82.00 83 TYR A O 1
ATOM 657 N N . ASN A 1 84 ? 0.142 -4.737 -13.392 1.00 76.44 84 ASN A N 1
ATOM 658 C CA . ASN A 1 84 ? 0.747 -5.798 -14.193 1.00 76.44 84 ASN A CA 1
ATOM 659 C C . ASN A 1 84 ? 0.427 -5.667 -15.685 1.00 76.44 84 ASN A C 1
ATOM 661 O O . ASN A 1 84 ? 1.266 -6.014 -16.510 1.00 76.44 84 ASN A O 1
ATOM 665 N N . ALA A 1 85 ? -0.731 -5.103 -16.037 1.00 67.62 85 ALA A N 1
ATOM 666 C CA . ALA A 1 85 ? -1.057 -4.771 -17.423 1.00 67.62 85 ALA A CA 1
ATOM 667 C C . ALA A 1 85 ? -0.072 -3.761 -18.046 1.00 67.62 85 ALA A C 1
ATOM 669 O O . ALA A 1 85 ? 0.137 -3.777 -19.254 1.00 67.62 85 ALA A O 1
ATOM 670 N N . LYS A 1 86 ? 0.551 -2.903 -17.226 1.00 64.56 86 LYS A N 1
ATOM 671 C CA . LYS A 1 86 ? 1.471 -1.841 -17.668 1.00 64.56 86 LYS A CA 1
ATOM 672 C C . LYS A 1 86 ? 2.921 -2.047 -17.242 1.00 64.56 86 LYS A C 1
ATOM 674 O O . LYS A 1 86 ? 3.794 -1.268 -17.619 1.00 64.56 86 LYS A O 1
ATOM 679 N N . LEU A 1 87 ? 3.207 -3.077 -16.450 1.00 64.19 87 LEU A N 1
ATOM 680 C CA . LEU A 1 87 ? 4.580 -3.462 -16.170 1.00 64.19 87 LEU A CA 1
ATOM 681 C C . LEU A 1 87 ? 5.179 -4.025 -17.458 1.00 64.19 87 LEU A C 1
ATOM 683 O O . LEU A 1 87 ? 4.750 -5.063 -17.958 1.00 64.19 87 LEU A O 1
ATOM 687 N N . LEU A 1 88 ? 6.190 -3.330 -17.983 1.00 65.44 88 LEU A N 1
ATOM 688 C CA . LEU A 1 88 ? 7.034 -3.808 -19.073 1.00 65.44 88 LEU A CA 1
ATOM 689 C C . LEU A 1 88 ? 7.641 -5.155 -18.660 1.00 65.44 88 LEU A C 1
ATOM 691 O O . LEU A 1 88 ? 8.622 -5.223 -17.909 1.00 65.44 88 LEU A O 1
ATOM 695 N N . ARG A 1 89 ? 7.006 -6.237 -19.130 1.00 63.88 89 ARG A N 1
ATOM 696 C CA . ARG A 1 89 ? 7.402 -7.625 -18.855 1.00 63.88 89 ARG A CA 1
ATOM 697 C C . ARG A 1 89 ? 8.879 -7.843 -19.149 1.00 63.88 89 ARG A C 1
ATOM 699 O O . ARG A 1 89 ? 9.533 -8.555 -18.399 1.00 63.88 89 ARG A O 1
ATOM 706 N N . GLU A 1 90 ? 9.399 -7.191 -20.183 1.00 64.44 90 GLU A N 1
ATOM 707 C CA . GLU A 1 90 ? 10.793 -7.326 -20.602 1.00 64.44 90 GLU A CA 1
ATOM 708 C C . GLU A 1 90 ? 11.775 -6.748 -19.581 1.00 64.44 90 GLU A C 1
ATOM 710 O O . GLU A 1 90 ? 12.609 -7.489 -19.080 1.00 64.44 90 GLU A O 1
ATOM 715 N N . ALA A 1 91 ? 11.603 -5.511 -19.110 1.00 69.69 91 ALA A N 1
ATOM 716 C CA . ALA A 1 91 ? 12.495 -4.971 -18.077 1.00 69.69 91 ALA A CA 1
ATOM 717 C C . ALA A 1 91 ? 12.412 -5.733 -16.744 1.00 69.69 91 ALA A C 1
ATOM 719 O O . ALA A 1 91 ? 13.389 -5.813 -15.999 1.00 69.69 91 ALA A O 1
ATOM 720 N N . THR A 1 92 ? 11.246 -6.314 -16.439 1.00 71.62 92 THR A N 1
ATOM 721 C CA . THR A 1 92 ? 11.095 -7.202 -15.279 1.00 71.62 92 THR A CA 1
ATOM 722 C C . THR A 1 92 ? 11.884 -8.498 -15.475 1.00 71.62 92 THR A C 1
ATOM 724 O O . THR A 1 92 ? 12.612 -8.906 -14.573 1.00 71.62 92 THR A O 1
ATOM 727 N N . LYS A 1 93 ? 11.794 -9.125 -16.656 1.00 74.50 93 LYS A N 1
ATOM 728 C CA . LYS A 1 93 ? 12.593 -10.308 -17.011 1.00 74.50 93 LYS A CA 1
ATOM 729 C C . LYS A 1 93 ? 14.090 -10.007 -16.985 1.00 74.50 93 LYS A C 1
ATOM 731 O O . LYS A 1 93 ? 14.847 -10.807 -16.444 1.00 74.50 93 LYS A O 1
ATOM 736 N N . ASP A 1 94 ? 14.509 -8.868 -17.522 1.00 78.75 94 ASP A N 1
ATOM 737 C CA . ASP A 1 94 ? 15.917 -8.470 -17.580 1.00 78.75 94 ASP A CA 1
ATOM 738 C C . ASP A 1 94 ? 16.488 -8.239 -16.184 1.00 78.75 94 ASP A C 1
ATOM 740 O O . ASP A 1 94 ? 17.575 -8.717 -15.870 1.00 78.75 94 ASP A O 1
ATOM 744 N N . ARG A 1 95 ? 15.716 -7.604 -15.295 1.00 78.38 95 ARG A N 1
ATOM 745 C CA . ARG A 1 95 ? 16.111 -7.429 -13.895 1.00 78.38 95 ARG A CA 1
ATOM 746 C C . ARG A 1 95 ? 16.163 -8.755 -13.133 1.00 78.38 95 ARG A C 1
ATOM 748 O O . ARG A 1 95 ? 17.073 -8.943 -12.332 1.00 78.38 95 ARG A O 1
ATOM 755 N N . ILE A 1 96 ? 15.238 -9.686 -13.392 1.00 81.81 96 ILE A N 1
ATOM 756 C CA . ILE A 1 96 ? 15.295 -11.038 -12.810 1.00 81.81 96 ILE A CA 1
ATOM 757 C C . ILE A 1 96 ? 16.570 -11.759 -13.270 1.00 81.81 96 ILE A C 1
ATOM 759 O O . ILE A 1 96 ? 17.297 -12.285 -12.430 1.00 81.81 96 ILE A O 1
ATOM 763 N N . LYS A 1 97 ? 16.888 -11.731 -14.571 1.00 85.88 97 LYS A N 1
ATOM 764 C CA . LYS A 1 97 ? 18.131 -12.312 -15.107 1.00 85.88 97 LYS A CA 1
ATOM 765 C C . LYS A 1 97 ? 19.375 -11.679 -14.485 1.00 85.88 97 LYS A C 1
ATOM 767 O O . LYS A 1 97 ? 20.271 -12.406 -14.075 1.00 85.88 97 LYS A O 1
ATOM 772 N N . LEU A 1 98 ? 19.410 -10.348 -14.373 1.00 84.12 98 LEU A N 1
ATOM 773 C CA . LEU A 1 98 ? 20.517 -9.623 -13.749 1.00 84.12 98 LEU A CA 1
ATOM 774 C C . LEU A 1 98 ? 20.699 -10.042 -12.287 1.00 84.12 98 LEU A C 1
ATOM 776 O O . LEU A 1 98 ? 21.815 -10.351 -11.884 1.00 84.12 98 LEU A O 1
ATOM 780 N N . SER A 1 99 ? 19.604 -10.146 -11.526 1.00 82.25 99 SER A N 1
ATOM 781 C CA . SER A 1 99 ? 19.649 -10.555 -10.115 1.00 82.25 99 SER A CA 1
ATOM 782 C C . SER A 1 99 ? 20.125 -11.993 -9.889 1.00 82.25 99 SER A C 1
ATOM 784 O O . SER A 1 99 ? 20.543 -12.340 -8.791 1.00 82.25 99 SER A O 1
ATOM 786 N N . GLN A 1 100 ? 20.050 -12.832 -10.925 1.00 90.81 100 GLN A N 1
ATOM 787 C CA . GLN A 1 100 ? 20.530 -14.215 -10.908 1.00 90.81 100 GLN A CA 1
ATOM 788 C C . GLN A 1 100 ? 21.949 -14.360 -11.474 1.00 90.81 100 GLN A C 1
ATOM 790 O O . GLN A 1 100 ? 22.460 -15.477 -11.545 1.00 90.81 100 GLN A O 1
ATOM 795 N N . SER A 1 101 ? 22.579 -13.265 -11.910 1.00 87.88 101 SER A N 1
ATOM 796 C CA . SER A 1 101 ? 23.937 -13.315 -12.446 1.00 87.88 101 SER A CA 1
ATOM 797 C C . SER A 1 101 ? 24.973 -13.507 -11.326 1.00 87.88 101 SER A C 1
ATOM 799 O O . SER A 1 101 ? 24.741 -13.066 -10.199 1.00 87.88 101 SER A O 1
ATOM 801 N N . PRO A 1 102 ? 26.122 -14.149 -11.612 1.00 89.38 102 PRO A N 1
ATOM 802 C CA . PRO A 1 102 ? 27.162 -14.399 -10.607 1.00 89.38 102 PRO A CA 1
ATOM 803 C C . PRO A 1 102 ? 27.741 -13.115 -10.003 1.00 89.38 102 PRO A C 1
ATOM 805 O O . PRO A 1 102 ? 28.212 -13.128 -8.871 1.00 89.38 102 PRO A O 1
ATOM 808 N N . ASP A 1 103 ? 27.682 -12.021 -10.763 1.00 87.44 103 ASP A N 1
ATOM 809 C CA . ASP A 1 103 ? 28.276 -10.726 -10.431 1.00 87.44 103 ASP A CA 1
ATOM 810 C C . ASP A 1 103 ? 27.269 -9.760 -9.782 1.00 87.44 103 ASP A C 1
ATOM 812 O O . ASP A 1 103 ? 27.551 -8.571 -9.620 1.00 87.44 103 ASP A O 1
ATOM 816 N N . TYR A 1 104 ? 26.071 -10.241 -9.436 1.00 84.75 104 TYR A N 1
ATOM 817 C CA . TYR A 1 104 ? 25.029 -9.404 -8.858 1.00 84.75 104 TYR A CA 1
ATOM 818 C C . TYR A 1 104 ? 25.315 -9.053 -7.393 1.00 84.75 104 TYR A C 1
ATOM 820 O O . TYR A 1 104 ? 25.262 -9.914 -6.514 1.00 84.75 104 TYR A O 1
ATOM 828 N N . ASP A 1 105 ? 25.524 -7.766 -7.114 1.00 84.38 105 ASP A N 1
ATOM 829 C CA . ASP A 1 105 ? 25.592 -7.226 -5.756 1.00 84.38 105 ASP A CA 1
ATOM 830 C C . ASP A 1 105 ? 24.323 -6.429 -5.427 1.00 84.38 105 ASP A C 1
ATOM 832 O O . ASP A 1 105 ? 24.165 -5.271 -5.813 1.00 84.38 105 ASP A O 1
ATOM 836 N N . GLY A 1 106 ? 23.423 -7.038 -4.652 1.00 78.94 106 GLY A N 1
ATOM 837 C CA . GLY A 1 106 ? 22.179 -6.403 -4.210 1.00 78.94 106 GLY A CA 1
ATOM 838 C C . GLY A 1 106 ? 22.359 -5.218 -3.250 1.00 78.94 106 GLY A C 1
ATOM 839 O O . GLY A 1 106 ? 21.367 -4.566 -2.921 1.00 78.94 106 GLY A O 1
ATOM 840 N N . GLN A 1 107 ? 23.580 -4.937 -2.778 1.00 80.19 107 GLN A N 1
ATOM 841 C CA . GLN A 1 107 ? 23.895 -3.772 -1.943 1.00 80.19 107 GLN A CA 1
ATOM 842 C C . GLN A 1 107 ? 24.579 -2.633 -2.709 1.00 80.19 107 GLN A C 1
ATOM 844 O O . GLN A 1 107 ? 24.783 -1.556 -2.138 1.00 80.19 107 GLN A O 1
ATOM 849 N N . ALA A 1 108 ? 24.894 -2.821 -3.993 1.00 79.25 108 ALA A N 1
ATOM 850 C CA . ALA A 1 108 ? 25.516 -1.784 -4.800 1.00 79.25 108 ALA A CA 1
ATOM 851 C C . ALA A 1 108 ? 24.599 -0.553 -4.937 1.00 79.25 108 ALA A C 1
ATOM 853 O O . ALA A 1 108 ? 23.394 -0.647 -5.175 1.00 79.25 108 ALA A O 1
ATOM 854 N N . SER A 1 109 ? 25.180 0.645 -4.830 1.00 71.88 109 SER A N 1
ATOM 855 C CA . SER A 1 109 ? 24.435 1.915 -4.900 1.00 71.88 109 SER A CA 1
ATOM 856 C C . SER A 1 109 ? 23.747 2.146 -6.253 1.00 71.88 109 SER A C 1
ATOM 858 O O . SER A 1 109 ? 22.782 2.909 -6.343 1.00 71.88 109 SER A O 1
ATOM 860 N N . THR A 1 110 ? 24.207 1.463 -7.301 1.00 68.06 110 THR A N 1
ATOM 861 C CA . THR A 1 110 ? 23.607 1.442 -8.640 1.00 68.06 110 THR A CA 1
ATOM 862 C C . THR A 1 110 ? 22.273 0.695 -8.681 1.00 68.06 110 THR A C 1
ATOM 864 O O . THR A 1 110 ? 21.400 1.079 -9.457 1.00 68.06 110 THR A O 1
ATOM 867 N N . GLU A 1 111 ? 22.059 -0.280 -7.793 1.00 66.56 111 GLU A N 1
ATOM 868 C CA . GLU A 1 111 ? 20.825 -1.080 -7.707 1.00 66.56 111 GLU A CA 1
ATOM 869 C C . GLU A 1 111 ? 19.664 -0.334 -7.032 1.00 66.56 111 GLU A C 1
ATOM 871 O O . GLU A 1 111 ? 18.504 -0.757 -7.087 1.00 66.56 111 GLU A O 1
ATOM 876 N N . VAL A 1 112 ? 19.958 0.820 -6.421 1.00 67.31 112 VAL A N 1
ATOM 877 C CA . VAL A 1 112 ? 18.962 1.699 -5.791 1.00 67.31 112 VAL A CA 1
ATOM 878 C C . VAL A 1 112 ? 18.023 2.303 -6.838 1.00 67.31 112 VAL A C 1
ATOM 880 O O . VAL A 1 112 ? 16.869 2.620 -6.540 1.00 67.31 112 VAL A O 1
ATOM 883 N N . ARG A 1 113 ? 18.493 2.468 -8.080 1.00 63.34 113 ARG A N 1
ATOM 884 C CA . ARG A 1 113 ? 17.700 3.047 -9.166 1.00 63.34 113 ARG A CA 1
ATOM 885 C C . ARG A 1 113 ? 17.040 1.948 -9.995 1.00 63.34 113 ARG A C 1
ATOM 887 O O . ARG A 1 113 ? 17.602 0.888 -10.241 1.00 63.34 113 ARG A O 1
ATOM 894 N N . GLY A 1 114 ? 15.810 2.205 -10.438 1.00 64.25 114 GLY A N 1
ATOM 895 C CA . GLY A 1 114 ? 15.164 1.345 -11.429 1.00 64.25 114 GLY A CA 1
ATOM 896 C C . GLY A 1 114 ? 15.933 1.361 -12.760 1.00 64.25 114 GLY A C 1
ATOM 897 O O . GLY A 1 114 ? 16.651 2.324 -13.026 1.00 64.25 114 GLY A O 1
ATOM 898 N N . PRO A 1 115 ? 15.737 0.360 -13.638 1.00 65.00 115 PRO A N 1
ATOM 899 C CA . PRO A 1 115 ? 16.451 0.236 -14.920 1.00 65.00 115 PRO A CA 1
ATOM 900 C C . PRO A 1 115 ? 16.087 1.327 -15.949 1.00 65.00 115 PRO A C 1
ATOM 902 O O . PRO A 1 115 ? 16.491 1.279 -17.107 1.00 65.00 115 PRO A O 1
ATOM 905 N N . TRP A 1 116 ? 15.287 2.311 -15.548 1.00 67.62 116 TRP A N 1
ATOM 906 C CA . TRP A 1 116 ? 14.688 3.306 -16.417 1.00 67.62 116 TRP A CA 1
ATOM 907 C C . TRP A 1 116 ? 15.524 4.581 -16.396 1.00 67.62 116 TRP A C 1
ATOM 909 O O . TRP A 1 116 ? 15.520 5.324 -15.412 1.00 67.62 116 TRP A O 1
ATOM 919 N N . SER A 1 117 ? 16.232 4.854 -17.492 1.00 68.62 117 SER A N 1
ATOM 920 C CA . SER A 1 117 ? 16.862 6.159 -17.682 1.00 68.62 117 SER A CA 1
ATOM 921 C C . SER A 1 117 ? 15.797 7.226 -17.947 1.00 68.62 117 SER A C 1
ATOM 923 O O . SER A 1 117 ? 14.721 6.934 -18.473 1.00 68.62 117 SER A O 1
ATOM 925 N N . LYS A 1 118 ? 16.100 8.484 -17.614 1.00 69.69 118 LYS A N 1
ATOM 926 C CA . LYS A 1 118 ? 15.199 9.617 -17.872 1.00 69.69 118 LYS A CA 1
ATOM 927 C C . LYS A 1 118 ? 14.783 9.687 -19.353 1.00 69.69 118 LYS A C 1
ATOM 929 O O . LYS A 1 118 ? 13.599 9.773 -19.647 1.00 69.69 118 LYS A O 1
ATOM 934 N N . LEU A 1 119 ? 15.744 9.484 -20.257 1.00 70.62 119 LEU A N 1
ATOM 935 C CA . LEU A 1 119 ? 15.535 9.424 -21.710 1.00 70.62 119 LEU A CA 1
ATOM 936 C C . LEU A 1 119 ? 14.686 8.229 -22.170 1.00 70.62 119 LEU A C 1
ATOM 938 O O . LEU A 1 119 ? 13.988 8.326 -23.175 1.00 70.62 119 LEU A O 1
ATOM 942 N N . ALA A 1 120 ? 14.785 7.078 -21.497 1.00 68.44 120 ALA A N 1
ATOM 943 C CA . ALA A 1 120 ? 13.951 5.916 -21.809 1.00 68.44 120 ALA A CA 1
ATOM 944 C C . ALA A 1 120 ? 12.500 6.144 -21.369 1.00 68.44 120 ALA A C 1
ATOM 946 O O . ALA A 1 120 ? 11.575 5.736 -22.063 1.00 68.44 120 ALA A O 1
ATOM 947 N N . ILE A 1 121 ? 12.308 6.829 -20.238 1.00 65.56 121 ILE A N 1
ATOM 948 C CA . ILE A 1 121 ? 10.985 7.228 -19.754 1.00 65.56 121 ILE A CA 1
ATOM 949 C C . ILE A 1 121 ? 10.349 8.244 -20.707 1.00 65.56 121 ILE A C 1
ATOM 951 O O . ILE A 1 121 ? 9.194 8.067 -21.072 1.00 65.56 121 ILE A O 1
ATOM 955 N N . GLU A 1 122 ? 11.092 9.274 -21.116 1.00 72.88 122 GLU A N 1
ATOM 956 C CA . GLU A 1 122 ? 10.610 10.324 -22.028 1.00 72.88 122 GLU A CA 1
ATOM 957 C C . GLU A 1 122 ? 10.194 9.744 -23.388 1.00 72.88 122 GLU A C 1
ATOM 959 O O . GLU A 1 122 ? 9.056 9.937 -23.803 1.00 72.88 122 GLU A O 1
ATOM 964 N N . ARG A 1 123 ? 11.042 8.914 -24.013 1.00 72.25 123 ARG A N 1
ATOM 965 C CA . ARG A 1 123 ? 10.702 8.254 -25.288 1.00 72.25 123 ARG A CA 1
ATOM 966 C C . ARG A 1 123 ? 9.493 7.328 -25.195 1.00 72.25 123 ARG A C 1
ATOM 968 O O . ARG A 1 123 ? 8.681 7.287 -26.110 1.00 72.25 123 ARG A O 1
ATOM 975 N N . ALA A 1 124 ? 9.359 6.578 -24.102 1.00 68.69 124 ALA A N 1
ATOM 976 C CA . ALA A 1 124 ? 8.198 5.711 -23.911 1.00 68.69 124 ALA A CA 1
ATOM 977 C C . ALA A 1 124 ? 6.891 6.510 -23.757 1.00 68.69 124 ALA A C 1
ATOM 979 O O . ALA A 1 124 ? 5.835 6.019 -24.140 1.00 68.69 124 ALA A O 1
ATOM 980 N N . ILE A 1 125 ? 6.955 7.727 -23.203 1.00 66.81 125 ILE A N 1
ATOM 981 C CA . ILE A 1 125 ? 5.799 8.625 -23.084 1.00 66.81 125 ILE A CA 1
ATOM 982 C C . ILE A 1 125 ? 5.403 9.185 -24.453 1.00 66.81 125 ILE A C 1
ATOM 984 O O . ILE A 1 125 ? 4.217 9.214 -24.755 1.00 66.81 125 ILE A O 1
ATOM 988 N N . GLU A 1 126 ? 6.370 9.601 -25.272 1.00 73.94 126 GLU A N 1
ATOM 989 C CA . GLU A 1 126 ? 6.114 10.103 -26.632 1.00 73.94 126 GLU A CA 1
ATOM 990 C C . GLU A 1 126 ? 5.420 9.044 -27.495 1.00 73.94 126 GLU A C 1
ATOM 992 O O . GLU A 1 126 ? 4.337 9.299 -28.007 1.00 73.94 126 GLU A O 1
ATOM 997 N N . ILE A 1 127 ? 5.966 7.823 -27.534 1.00 74.25 127 ILE A N 1
ATOM 998 C CA . ILE A 1 127 ? 5.370 6.694 -28.271 1.00 74.25 127 ILE A CA 1
ATOM 999 C C . ILE A 1 127 ? 3.937 6.415 -27.795 1.00 74.25 127 ILE A C 1
ATOM 1001 O O . ILE A 1 127 ? 3.041 6.181 -28.597 1.00 74.25 127 ILE A O 1
ATOM 1005 N N . TRP A 1 128 ? 3.705 6.456 -26.481 1.00 66.44 128 TRP A N 1
ATOM 1006 C CA . TRP A 1 128 ? 2.381 6.195 -25.920 1.00 66.44 128 TRP A CA 1
ATOM 1007 C C . TRP A 1 128 ? 1.364 7.303 -26.231 1.00 66.44 128 TRP A C 1
ATOM 1009 O O . TRP A 1 128 ? 0.190 7.011 -26.448 1.00 66.44 128 TRP A O 1
ATOM 1019 N N . ASN A 1 129 ? 1.798 8.566 -26.251 1.00 73.44 129 ASN A N 1
ATOM 1020 C CA . ASN A 1 129 ? 0.939 9.687 -26.629 1.00 73.44 129 ASN A CA 1
ATOM 1021 C C . ASN A 1 129 ? 0.557 9.619 -28.112 1.00 73.44 129 ASN A C 1
ATOM 1023 O O . ASN A 1 129 ? -0.596 9.890 -28.438 1.00 73.44 129 ASN A O 1
ATOM 1027 N N . ASP A 1 130 ? 1.492 9.222 -28.976 1.00 69.12 130 ASP A N 1
ATOM 1028 C CA . ASP A 1 130 ? 1.236 9.037 -30.405 1.00 69.12 130 ASP A CA 1
ATOM 1029 C C . ASP A 1 130 ? 0.234 7.895 -30.642 1.00 69.12 130 ASP A C 1
ATOM 1031 O O . ASP A 1 130 ? -0.739 8.083 -31.369 1.00 69.12 130 ASP A O 1
ATOM 1035 N N . ASP A 1 131 ? 0.383 6.753 -29.961 1.00 66.12 131 ASP A N 1
ATOM 1036 C CA . ASP A 1 131 ? -0.571 5.636 -30.046 1.00 66.12 131 ASP A CA 1
ATOM 1037 C C . ASP A 1 131 ? -1.979 6.021 -29.543 1.00 66.12 131 ASP A C 1
ATOM 1039 O O . ASP A 1 131 ? -2.985 5.620 -30.130 1.00 66.12 131 ASP A O 1
ATOM 1043 N N . LEU A 1 132 ? -2.074 6.814 -28.467 1.00 61.72 132 LEU A N 1
ATOM 1044 C CA . LEU A 1 132 ? -3.354 7.298 -27.932 1.00 61.72 132 LEU A CA 1
ATOM 1045 C C . LEU A 1 132 ? -4.027 8.307 -28.878 1.00 61.72 132 LEU A C 1
ATOM 1047 O O . LEU A 1 132 ? -5.244 8.262 -29.052 1.00 61.72 132 LEU A O 1
ATOM 1051 N N . LEU A 1 133 ? -3.244 9.200 -29.490 1.00 58.94 133 LEU A N 1
ATOM 1052 C CA . LEU A 1 133 ? -3.729 10.177 -30.465 1.00 58.94 133 LEU A CA 1
ATOM 1053 C C . LEU A 1 133 ? -4.199 9.485 -31.752 1.00 58.94 133 LEU A C 1
ATOM 1055 O O . LEU A 1 133 ? -5.243 9.838 -32.286 1.00 58.94 133 LEU A O 1
ATOM 1059 N N . MET A 1 134 ? -3.480 8.456 -32.203 1.00 59.41 134 MET A N 1
ATOM 1060 C CA . MET A 1 134 ? -3.882 7.625 -33.341 1.00 59.41 134 MET A CA 1
ATOM 1061 C C . MET A 1 134 ? -5.138 6.798 -33.044 1.00 59.41 134 MET A C 1
ATOM 1063 O O . MET A 1 134 ? -5.933 6.565 -33.945 1.00 59.41 134 MET A O 1
ATOM 1067 N N . GLY A 1 135 ? -5.343 6.367 -31.796 1.00 59.44 135 GLY A N 1
ATOM 1068 C CA . GLY A 1 135 ? -6.589 5.724 -31.371 1.00 59.44 135 GLY A CA 1
ATOM 1069 C C . GLY A 1 135 ? -7.786 6.678 -31.411 1.00 59.44 135 GLY A C 1
ATOM 1070 O O . GLY A 1 135 ? -8.815 6.328 -31.969 1.00 59.44 135 GLY A O 1
ATOM 1071 N N . LEU A 1 136 ? -7.625 7.899 -30.889 1.00 53.22 136 LEU A N 1
ATOM 1072 C CA . LEU A 1 136 ? -8.677 8.926 -30.877 1.00 53.22 136 LEU A CA 1
ATOM 1073 C C . LEU A 1 136 ? -9.043 9.442 -32.275 1.00 53.22 136 LEU A C 1
ATOM 1075 O O . LEU A 1 136 ? -10.203 9.742 -32.519 1.00 53.22 136 LEU A O 1
ATOM 1079 N N . LEU A 1 137 ? -8.072 9.536 -33.185 1.00 54.66 137 LEU A N 1
ATOM 1080 C CA . LEU A 1 137 ? -8.305 9.972 -34.567 1.00 54.66 137 LEU A CA 1
ATOM 1081 C C . LEU A 1 137 ? -8.956 8.893 -35.447 1.00 54.66 137 LEU A C 1
ATOM 1083 O O . LEU A 1 137 ? -9.449 9.216 -36.520 1.00 54.66 137 LEU A O 1
ATOM 1087 N N . ASN A 1 138 ? -8.952 7.629 -35.016 1.00 56.06 138 ASN A N 1
ATOM 1088 C CA . ASN A 1 138 ? -9.586 6.527 -35.746 1.00 56.06 138 ASN A CA 1
ATOM 1089 C C . ASN A 1 138 ? -11.043 6.260 -35.307 1.00 56.06 138 ASN A C 1
ATOM 1091 O O . ASN A 1 138 ? -11.695 5.430 -35.933 1.00 56.06 138 ASN A O 1
ATOM 1095 N N . ASP A 1 139 ? -11.543 6.936 -34.263 1.00 53.75 139 ASP A N 1
ATOM 1096 C CA . ASP A 1 139 ? -12.911 6.784 -33.729 1.00 53.75 139 ASP A CA 1
ATOM 1097 C C . ASP A 1 139 ? -13.887 7.889 -34.225 1.00 53.75 139 ASP A C 1
ATOM 1099 O O . ASP A 1 139 ? -15.017 7.963 -33.747 1.00 53.75 139 ASP A O 1
ATOM 1103 N N . GLU A 1 140 ? -13.491 8.753 -35.174 1.00 47.12 140 GLU A N 1
ATOM 1104 C CA . GLU A 1 140 ? -14.307 9.887 -35.676 1.00 47.12 140 GLU A CA 1
ATOM 1105 C C . GLU A 1 140 ? -15.147 9.600 -36.947 1.00 47.12 140 GLU A C 1
ATOM 1107 O O . GLU A 1 140 ? -15.627 10.538 -37.572 1.00 47.12 140 GLU A O 1
ATOM 1112 N N . ASP A 1 141 ? -15.399 8.339 -37.320 1.00 48.66 141 ASP A N 1
ATOM 1113 C CA . ASP A 1 141 ? -16.196 8.002 -38.520 1.00 48.66 141 ASP A CA 1
ATOM 1114 C C . ASP A 1 141 ? -17.467 7.172 -38.216 1.00 48.66 141 ASP A C 1
ATOM 1116 O O . ASP A 1 141 ? -17.728 6.183 -38.892 1.00 48.66 141 ASP A O 1
ATOM 1120 N N . GLU A 1 142 ? -18.290 7.550 -37.231 1.00 47.38 142 GLU A N 1
ATOM 1121 C CA . GLU A 1 142 ? -19.705 7.115 -37.151 1.00 47.38 142 GLU A CA 1
ATOM 1122 C C . GLU A 1 142 ? -20.588 8.272 -36.623 1.00 47.38 142 GLU A C 1
ATOM 1124 O O . GLU A 1 142 ? -21.026 8.295 -35.473 1.00 47.38 142 GLU A O 1
ATOM 1129 N N . ASP A 1 143 ? -20.825 9.272 -37.483 1.00 43.34 143 ASP A N 1
ATOM 1130 C CA . ASP A 1 143 ? -21.859 10.301 -37.304 1.00 43.34 143 ASP A CA 1
ATOM 1131 C C . ASP A 1 143 ? -23.261 9.662 -37.413 1.00 43.34 143 ASP A C 1
ATOM 1133 O O . ASP A 1 143 ? -23.792 9.475 -38.510 1.00 43.34 143 ASP A O 1
ATOM 1137 N N . ASP A 1 144 ? -23.881 9.330 -36.276 1.00 42.53 144 ASP A N 1
ATOM 1138 C CA . ASP A 1 144 ? -25.315 9.023 -36.206 1.00 42.53 144 ASP A CA 1
ATOM 1139 C C . ASP A 1 144 ? -26.120 10.338 -36.147 1.00 42.53 144 ASP A C 1
ATOM 1141 O O . ASP A 1 144 ? -26.215 11.015 -35.116 1.00 42.53 144 ASP A O 1
ATOM 1145 N N . ASP A 1 145 ? -26.694 10.686 -37.299 1.00 46.62 145 ASP A N 1
ATOM 1146 C CA . ASP A 1 145 ? -27.639 11.776 -37.562 1.00 46.62 145 ASP A CA 1
ATOM 1147 C C . ASP A 1 145 ? -28.841 11.715 -36.587 1.00 46.62 145 ASP A C 1
ATOM 1149 O O . ASP A 1 145 ? -29.767 10.916 -36.750 1.00 46.62 145 ASP A O 1
ATOM 1153 N N . PHE A 1 146 ? -28.857 12.566 -35.554 1.00 39.16 146 PHE A N 1
ATOM 1154 C CA . PHE A 1 146 ? -30.027 12.751 -34.683 1.00 39.16 146 PHE A CA 1
ATOM 1155 C C . PHE A 1 146 ? -30.765 14.045 -35.047 1.00 39.16 146 PHE A C 1
ATOM 1157 O O . PHE A 1 146 ? -30.467 15.131 -34.546 1.00 39.16 146 PHE A O 1
ATOM 1164 N N . ASP A 1 147 ? -31.756 13.896 -35.922 1.00 39.56 147 ASP A N 1
ATOM 1165 C CA . ASP A 1 147 ? -32.678 14.944 -36.358 1.00 39.56 147 ASP A CA 1
ATOM 1166 C C . ASP A 1 147 ? -33.647 15.311 -35.210 1.00 39.56 147 ASP A C 1
ATOM 1168 O O . ASP A 1 147 ? -34.517 14.524 -34.825 1.00 39.56 147 ASP A O 1
ATOM 1172 N N . TYR A 1 148 ? -33.477 16.494 -34.607 1.00 41.88 148 TYR A N 1
ATOM 1173 C CA . TYR A 1 148 ? -34.390 17.021 -33.583 1.00 41.88 148 TYR A CA 1
ATOM 1174 C C . TYR A 1 148 ? -35.399 17.986 -34.216 1.00 41.88 148 TYR A C 1
ATOM 1176 O O . TYR A 1 148 ? -35.134 19.179 -34.378 1.00 41.88 148 TYR A O 1
ATOM 1184 N N . ASP A 1 149 ? -36.588 17.461 -34.515 1.00 40.59 149 ASP A N 1
ATOM 1185 C CA . ASP A 1 149 ? -37.764 18.224 -34.942 1.00 40.59 149 ASP A CA 1
ATOM 1186 C C . ASP A 1 149 ? -38.278 19.134 -33.808 1.00 40.59 149 ASP A C 1
ATOM 1188 O O . ASP A 1 149 ? -38.841 18.684 -32.805 1.00 40.59 149 ASP A O 1
ATOM 1192 N N . TYR A 1 150 ? -38.070 20.444 -33.963 1.00 49.28 150 TYR A N 1
ATOM 1193 C CA . TYR A 1 150 ? -38.634 21.487 -33.105 1.00 49.28 150 TYR A CA 1
ATOM 1194 C C . TYR A 1 150 ? -39.935 22.024 -33.732 1.00 49.28 150 TYR A C 1
ATOM 1196 O O . TYR A 1 150 ? -39.964 23.086 -34.355 1.00 49.28 150 TYR A O 1
ATOM 1204 N N . GLY A 1 151 ? -41.032 21.285 -33.537 1.00 38.00 151 GLY A N 1
ATOM 1205 C CA . GLY A 1 151 ? -42.378 21.606 -34.027 1.00 38.00 151 GLY A CA 1
ATOM 1206 C C . GLY A 1 151 ? -43.374 22.013 -32.929 1.00 38.00 151 GLY A C 1
ATOM 1207 O O . GLY A 1 151 ? -44.071 21.190 -32.352 1.00 38.00 151 GLY A O 1
ATOM 1208 N N . GLN A 1 152 ? -43.409 23.317 -32.670 1.00 44.28 152 GLN A N 1
ATOM 1209 C CA . GLN A 1 152 ? -44.385 24.203 -32.002 1.00 44.28 152 GLN A CA 1
ATOM 1210 C C . GLN A 1 152 ? -45.875 23.775 -31.857 1.00 44.28 152 GLN A C 1
ATOM 1212 O O . GLN A 1 152 ? -46.426 23.179 -32.770 1.00 44.28 152 GLN A O 1
ATOM 1217 N N . TYR A 1 153 ? -46.529 24.178 -30.742 1.00 44.56 153 TYR A N 1
ATOM 1218 C CA . TYR A 1 153 ? -47.813 24.939 -30.584 1.00 44.56 153 TYR A CA 1
ATOM 1219 C C . TYR A 1 153 ? -48.405 24.690 -29.159 1.00 44.56 153 TYR A C 1
ATOM 1221 O O . TYR A 1 153 ? -48.634 23.546 -28.792 1.00 44.56 153 TYR A O 1
ATOM 1229 N N . LEU A 1 154 ? -48.479 25.661 -28.218 1.00 42.12 154 LEU A N 1
ATOM 1230 C CA . LEU A 1 154 ? -49.547 26.686 -28.041 1.00 42.12 154 LEU A CA 1
ATOM 1231 C C . LEU A 1 154 ? -50.944 26.073 -28.283 1.00 42.12 154 LEU A C 1
ATOM 1233 O O . LEU A 1 154 ? -51.252 25.773 -29.428 1.00 42.12 154 LEU A O 1
ATOM 1237 N N . ILE A 1 155 ? -51.827 25.827 -27.306 1.00 43.25 155 ILE A N 1
ATOM 1238 C CA . ILE A 1 155 ? -52.343 26.608 -26.158 1.00 43.25 155 ILE A CA 1
ATOM 1239 C C . ILE A 1 155 ? -52.744 25.635 -25.040 1.00 43.25 155 ILE A C 1
ATOM 1241 O O . ILE A 1 155 ? -53.276 24.557 -25.386 1.00 43.25 155 ILE A O 1
#

pLDDT: mean 77.3, std 15.89, range [38.0, 96.38]

Secondary structure (DSSP, 8-state):
-GGGT--S--SSPPPHHHHHHHH--S-HHHHHHHHHHHHHHHHHH-GGGT--GGGGTSSSPPHHHHHHHHHHHHTHHHHHHHHHTTS-HHHHHHHHHHHTSTT--TT-GGGGS-S--HHHHHHHHHHHHHHHHHHHHTS----------------

Foldseek 3Di:
DCLLVDDDDPPDDDDLLVLCVPQAPDDPVVNVVLVVLLVVVCCQPPVVNVHHVCLVVDPPRDVSVVVNVVSSVVRVVRSCVRRVVRPPVVLVVVVVVLCPDPPDDCPDPVVVDRPADPVNVVVVVVVVVVVVVVVVVVPPPDPDDDDDDPDDDDD

Organism: Polytolypa hystricis (strain UAMH7299) (NCBI:txid1447883)

Radius of gyration: 24.34 Å; chains: 1; bounding box: 81×41×60 Å

InterPro domains:
  IPR036397 Ribonuclease H superfamily [G3DSA:3.30.420.10] (2-109)